Protein AF-0000000077172666 (afdb_homodimer)

Secondary structure (DSSP, 8-state):
--EEEEEEEEEHHHHHHHHHHPPTT--HHHHHHHHHHHHHHHHHHHHHHHHHHHHHHHHHHHHHHHHHHHHHHHHHHHHHHHH-/--EEEEEEEEEHHHHHHHHHHPPTT--HHHHHHHHHHHHHHHHHHHHHHHHHHHHHHHHHHHHHHHHHHHHHHHHHHHHHHHH-

Sequence (168 aa):
MERKSVTIHFPAELLRKAKALKGAGESFNELVVEAVDREVRRRRGWAAHRRIVARREQMRAAKAIEVDSTALIRSLREDEGRRDMERKSVTIHFPAELLRKAKALKGAGESFNELVVEAVDREVRRRRGWAAHRRIVARREQMRAAKAIEVDSTALIRSLREDEGRRD

Structure (mmCIF, N/CA/C/O backbone):
data_AF-0000000077172666-model_v1
#
loop_
_entity.id
_entity.type
_entity.pdbx_description
1 polymer 'Gsl0891 protein'
#
loop_
_atom_site.group_PDB
_atom_site.id
_atom_site.type_symbol
_atom_site.label_atom_id
_atom_site.label_alt_id
_atom_site.label_comp_id
_atom_site.label_asym_id
_atom_site.label_entity_id
_atom_site.label_seq_id
_atom_site.pdbx_PDB_ins_code
_atom_site.Cartn_x
_atom_site.Cartn_y
_atom_site.Cartn_z
_atom_site.occupancy
_atom_site.B_iso_or_equiv
_atom_site.auth_seq_id
_atom_site.auth_comp_id
_atom_site.auth_asym_id
_atom_site.auth_atom_id
_atom_site.pdbx_PDB_model_num
ATOM 1 N N . MET A 1 1 ? 24.703 2.52 0.112 1 76.62 1 MET A N 1
ATOM 2 C CA . MET A 1 1 ? 23.797 1.616 -0.588 1 76.62 1 MET A CA 1
ATOM 3 C C . MET A 1 1 ? 23.688 1.993 -2.061 1 76.62 1 MET A C 1
ATOM 5 O O . MET A 1 1 ? 23.719 3.176 -2.408 1 76.62 1 MET A O 1
ATOM 9 N N . GLU A 1 2 ? 24 0.985 -2.92 1 92.81 2 GLU A N 1
ATOM 10 C CA . GLU A 1 2 ? 23.984 1.188 -4.363 1 92.81 2 GLU A CA 1
ATOM 11 C C . GLU A 1 2 ? 22.594 1.606 -4.844 1 92.81 2 GLU A C 1
ATOM 13 O O . GLU A 1 2 ? 21.578 1.083 -4.371 1 92.81 2 GLU A O 1
ATOM 18 N N . ARG A 1 3 ? 22.656 2.75 -5.652 1 94.88 3 ARG A N 1
ATOM 19 C CA . ARG A 1 3 ? 21.391 3.225 -6.219 1 94.88 3 ARG A CA 1
ATOM 20 C C . ARG A 1 3 ? 21.406 3.127 -7.742 1 94.88 3 ARG A C 1
ATOM 22 O O . ARG A 1 3 ? 22.469 3.221 -8.367 1 94.88 3 ARG A O 1
ATOM 29 N N . LYS A 1 4 ? 20.219 2.875 -8.297 1 96.56 4 LYS A N 1
ATOM 30 C CA . LYS A 1 4 ? 20.016 2.834 -9.75 1 96.56 4 LYS A CA 1
ATOM 31 C C . LYS A 1 4 ? 18.922 3.811 -10.18 1 96.56 4 LYS A C 1
ATOM 33 O O . LYS A 1 4 ? 17.891 3.91 -9.531 1 96.56 4 LYS A O 1
ATOM 38 N N . SER A 1 5 ? 19.312 4.598 -11.203 1 97.31 5 SER A N 1
ATOM 39 C CA . SER A 1 5 ? 18.375 5.574 -11.727 1 97.31 5 SER A CA 1
ATOM 40 C C . SER A 1 5 ? 17.469 4.949 -12.789 1 97.31 5 SER A C 1
ATOM 42 O O . SER A 1 5 ? 17.938 4.297 -13.719 1 97.31 5 SER A O 1
ATOM 44 N N . VAL A 1 6 ? 16.172 5.082 -12.633 1 97.62 6 VAL A N 1
ATOM 45 C CA . VAL A 1 6 ? 15.18 4.578 -13.578 1 97.62 6 VAL A CA 1
ATOM 46 C C . VAL A 1 6 ? 14.18 5.68 -13.922 1 97.62 6 VAL A C 1
ATOM 48 O O . VAL A 1 6 ? 13.742 6.43 -13.047 1 97.62 6 VAL A O 1
ATOM 51 N N . THR A 1 7 ? 13.898 5.824 -15.219 1 98.06 7 THR A N 1
ATOM 52 C CA . THR A 1 7 ? 12.914 6.809 -15.656 1 98.06 7 THR A CA 1
ATOM 53 C C . THR A 1 7 ? 11.516 6.195 -15.68 1 98.06 7 THR A C 1
ATOM 55 O O . THR A 1 7 ? 11.289 5.172 -16.328 1 98.06 7 THR A O 1
ATOM 58 N N . ILE A 1 8 ? 10.617 6.84 -14.961 1 98.31 8 ILE A N 1
ATOM 59 C CA . ILE A 1 8 ? 9.234 6.387 -14.852 1 98.31 8 ILE A CA 1
ATOM 60 C C . ILE A 1 8 ? 8.305 7.387 -15.531 1 98.31 8 ILE A C 1
ATOM 62 O O . ILE A 1 8 ? 8.469 8.602 -15.383 1 98.31 8 ILE A O 1
ATOM 66 N N . HIS A 1 9 ? 7.332 6.871 -16.297 1 98.25 9 HIS A N 1
ATOM 67 C CA . HIS A 1 9 ? 6.332 7.691 -16.969 1 98.25 9 HIS A CA 1
ATOM 68 C C . HIS A 1 9 ? 5.02 7.703 -16.188 1 98.25 9 HIS A C 1
ATOM 70 O O . HIS A 1 9 ? 4.23 6.758 -16.281 1 98.25 9 HIS A O 1
ATOM 76 N N . PHE A 1 10 ? 4.781 8.781 -15.5 1 98.25 10 PHE A N 1
ATOM 77 C CA . PHE A 1 10 ? 3.596 8.906 -14.656 1 98.25 10 PHE A CA 1
ATOM 78 C C . PHE A 1 10 ? 2.477 9.617 -15.406 1 98.25 10 PHE A C 1
ATOM 80 O O . PHE A 1 10 ? 2.725 10.586 -16.125 1 98.25 10 PHE A O 1
ATOM 87 N N . PRO A 1 11 ? 1.186 9.117 -15.281 1 97.81 11 PRO A N 1
ATOM 88 C CA . PRO A 1 11 ? 0.096 10.039 -15.617 1 97.81 11 PRO A CA 1
ATOM 89 C C . PRO A 1 11 ? 0.206 11.375 -14.883 1 97.81 11 PRO A C 1
ATOM 91 O O . PRO A 1 11 ? 0.509 11.406 -13.688 1 97.81 11 PRO A O 1
ATOM 94 N N . ALA A 1 12 ? -0.059 12.43 -15.578 1 96.81 12 ALA A N 1
ATOM 95 C CA . ALA A 1 12 ? 0.118 13.766 -15.023 1 96.81 12 ALA A CA 1
ATOM 96 C C . ALA A 1 12 ? -0.731 13.953 -13.766 1 96.81 12 ALA A C 1
ATOM 98 O O . ALA A 1 12 ? -0.288 14.57 -12.797 1 96.81 12 ALA A O 1
ATOM 99 N N . GLU A 1 13 ? -1.902 13.422 -13.734 1 96.56 13 GLU A N 1
ATOM 100 C CA . GLU A 1 13 ? -2.812 13.57 -12.602 1 96.56 13 GLU A CA 1
ATOM 101 C C . GLU A 1 13 ? -2.271 12.867 -11.359 1 96.56 13 GLU A C 1
ATOM 103 O O . GLU A 1 13 ? -2.371 13.391 -10.25 1 96.56 13 GLU A O 1
ATOM 108 N N . LEU A 1 14 ? -1.693 11.742 -11.578 1 97.62 14 LEU A N 1
ATOM 109 C CA . LEU A 1 14 ? -1.132 11 -10.461 1 97.62 14 LEU A CA 1
ATOM 110 C C . LEU A 1 14 ? 0.069 11.727 -9.867 1 97.62 14 LEU A C 1
ATOM 112 O O . LEU A 1 14 ? 0.225 11.789 -8.648 1 97.62 14 LEU A O 1
ATOM 116 N N . LEU A 1 15 ? 0.833 12.273 -10.734 1 97 15 LEU A N 1
ATOM 117 C CA . LEU A 1 15 ? 1.991 13.039 -10.281 1 97 15 LEU A CA 1
ATOM 118 C C . LEU A 1 15 ? 1.562 14.227 -9.43 1 97 15 LEU A C 1
ATOM 120 O O . LEU A 1 15 ? 2.15 14.484 -8.375 1 97 15 LEU A O 1
ATOM 124 N N . ARG A 1 16 ? 0.535 14.883 -9.883 1 95.81 16 ARG A N 1
ATOM 125 C CA . ARG A 1 16 ? 0.017 16.031 -9.148 1 95.81 16 ARG A CA 1
ATOM 126 C C . ARG A 1 16 ? -0.507 15.617 -7.781 1 95.81 16 ARG A C 1
ATOM 128 O O . ARG A 1 16 ? -0.193 16.25 -6.77 1 95.81 16 ARG A O 1
ATOM 135 N N . LYS A 1 17 ? -1.236 14.562 -7.754 1 96.19 17 LYS A N 1
ATOM 136 C CA . LYS A 1 17 ? -1.793 14.078 -6.496 1 96.19 17 LYS A CA 1
ATOM 137 C C . LYS A 1 17 ? -0.688 13.641 -5.539 1 96.19 17 LYS A C 1
ATOM 139 O O . LYS A 1 17 ? -0.736 13.953 -4.348 1 96.19 17 LYS A O 1
ATOM 144 N N . ALA A 1 18 ? 0.3 12.914 -6.074 1 97.31 18 ALA A N 1
ATOM 145 C C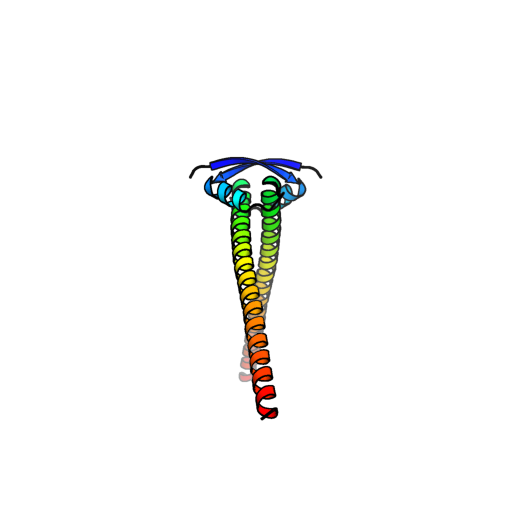A . ALA A 1 18 ? 1.403 12.414 -5.258 1 97.31 18 ALA A CA 1
ATOM 146 C C . ALA A 1 18 ? 2.215 13.57 -4.668 1 97.31 18 ALA A C 1
ATOM 148 O O . ALA A 1 18 ? 2.574 13.547 -3.49 1 97.31 18 ALA A O 1
ATOM 149 N N . LYS A 1 19 ? 2.447 14.578 -5.473 1 95.19 19 LYS A N 1
ATOM 150 C CA . LYS A 1 19 ? 3.223 15.727 -5.008 1 95.19 19 LYS A CA 1
ATOM 151 C C . LYS A 1 19 ? 2.455 16.516 -3.949 1 95.19 19 LYS A C 1
ATOM 153 O O . LYS A 1 19 ? 3.051 17.047 -3.01 1 95.19 19 LYS A O 1
ATOM 158 N N . ALA A 1 20 ? 1.157 16.5 -4.047 1 93.94 20 ALA A N 1
ATOM 159 C CA . ALA A 1 20 ? 0.318 17.234 -3.102 1 93.94 20 ALA A CA 1
ATOM 160 C C . ALA A 1 20 ? 0.268 16.531 -1.749 1 93.94 20 ALA A C 1
ATOM 162 O O . ALA A 1 20 ? 0.076 17.172 -0.714 1 93.94 20 ALA A O 1
ATOM 163 N N . LEU A 1 21 ? 0.511 15.195 -1.779 1 92.06 21 LEU A N 1
ATOM 164 C CA . LEU A 1 21 ? 0.322 14.406 -0.563 1 92.06 21 LEU A CA 1
ATOM 165 C C . LEU A 1 21 ? 1.663 14.062 0.076 1 92.06 21 LEU A C 1
ATOM 167 O O . LEU A 1 21 ? 1.708 13.43 1.134 1 92.06 21 LEU A O 1
ATOM 171 N N . LYS A 1 22 ? 2.65 14.508 -0.614 1 90.19 22 LYS A N 1
ATOM 172 C CA . LYS A 1 22 ? 3.979 14.227 -0.076 1 90.19 22 LYS A CA 1
ATOM 173 C C . LYS A 1 22 ? 4.168 14.883 1.289 1 90.19 22 LYS A C 1
ATOM 175 O O . LYS A 1 22 ? 3.705 16 1.516 1 90.19 22 LYS A O 1
ATOM 180 N N . GLY A 1 23 ? 4.828 14.219 2.219 1 87.12 23 GLY A N 1
ATOM 181 C CA . GLY A 1 23 ? 5.09 14.727 3.557 1 87.12 23 GLY A CA 1
ATOM 182 C C . GLY A 1 23 ? 6.035 15.914 3.568 1 87.12 23 GLY A C 1
ATOM 183 O O . GLY A 1 23 ? 6.758 16.141 2.6 1 87.12 23 GLY A O 1
ATOM 184 N N . ALA A 1 24 ? 5.984 16.594 4.75 1 87.94 24 ALA A N 1
ATOM 185 C CA . ALA A 1 24 ? 6.918 17.703 4.938 1 87.94 24 ALA A CA 1
ATOM 186 C C . ALA A 1 24 ? 8.359 17.219 4.867 1 87.94 24 ALA A C 1
ATOM 188 O O . ALA A 1 24 ? 8.734 16.25 5.531 1 87.94 24 ALA A O 1
ATOM 189 N N . GLY A 1 25 ? 9.203 17.75 4.047 1 92.12 25 GLY A N 1
ATOM 190 C CA . GLY A 1 25 ? 10.609 17.406 3.93 1 92.12 25 GLY A CA 1
ATOM 191 C C . GLY A 1 25 ? 10.852 16.156 3.084 1 92.12 25 GLY A C 1
ATOM 192 O O . GLY A 1 25 ? 12 15.781 2.844 1 92.12 25 GLY A O 1
ATOM 193 N N . GLU A 1 26 ? 9.766 15.523 2.777 1 95.06 26 GLU A N 1
ATOM 194 C CA . GLU A 1 26 ? 9.891 14.328 1.943 1 95.06 26 GLU A CA 1
ATOM 195 C C . GLU A 1 26 ? 10.086 14.703 0.476 1 95.06 26 GLU A C 1
ATOM 197 O O . GLU A 1 26 ? 9.32 15.492 -0.077 1 95.06 26 GLU A O 1
ATOM 202 N N . SER A 1 27 ? 11.211 14.211 -0.111 1 96.25 27 SER A N 1
ATOM 203 C CA . SER A 1 27 ? 11.367 14.398 -1.55 1 96.25 27 SER A CA 1
ATOM 204 C C . SER A 1 27 ? 10.43 13.484 -2.332 1 96.25 27 SER A C 1
ATOM 206 O O . SER A 1 27 ? 9.969 12.469 -1.808 1 96.25 27 SER A O 1
ATOM 208 N N . PHE A 1 28 ? 10.133 13.781 -3.473 1 96.69 28 PHE A N 1
ATOM 209 C CA . PHE A 1 28 ? 9.312 12.93 -4.32 1 96.69 28 PHE A CA 1
ATOM 210 C C . PHE A 1 28 ? 9.961 11.562 -4.516 1 96.69 28 PHE A C 1
ATOM 212 O O . PHE A 1 28 ? 9.273 10.547 -4.531 1 96.69 28 PHE A O 1
ATOM 219 N N . ASN A 1 29 ? 11.219 11.57 -4.738 1 97.38 29 ASN A N 1
ATOM 220 C CA . ASN A 1 29 ? 11.953 10.312 -4.848 1 97.38 29 ASN A CA 1
ATOM 221 C C . ASN A 1 29 ? 11.695 9.406 -3.65 1 97.38 29 ASN A C 1
ATOM 223 O O . ASN A 1 29 ? 11.477 8.203 -3.814 1 97.38 29 ASN A O 1
ATOM 227 N N . GLU A 1 30 ? 11.742 10 -2.49 1 97.19 30 GLU A N 1
ATOM 228 C CA . GLU A 1 30 ? 11.516 9.227 -1.276 1 97.19 30 GLU A CA 1
ATOM 229 C C . GLU A 1 30 ? 10.094 8.656 -1.244 1 97.19 30 GLU A C 1
ATOM 231 O O . GLU A 1 30 ? 9.891 7.508 -0.849 1 97.19 30 GLU A O 1
ATOM 236 N N . LEU A 1 31 ? 9.133 9.445 -1.668 1 97.81 31 LEU A N 1
ATOM 237 C CA . LEU A 1 31 ? 7.746 8.984 -1.706 1 97.81 31 LEU A CA 1
ATOM 238 C C . LEU A 1 31 ? 7.602 7.777 -2.627 1 97.81 31 LEU A C 1
ATOM 240 O O . LEU A 1 31 ? 6.984 6.777 -2.254 1 97.81 31 LEU A O 1
ATOM 244 N N . VAL A 1 32 ? 8.219 7.859 -3.756 1 98.5 32 VAL A N 1
ATOM 245 C CA . VAL A 1 32 ? 8.094 6.785 -4.734 1 98.5 32 VAL A CA 1
ATOM 246 C C . VAL A 1 32 ? 8.797 5.535 -4.215 1 98.5 32 VAL A C 1
ATOM 248 O O . VAL A 1 32 ? 8.266 4.426 -4.309 1 98.5 32 VAL A O 1
ATOM 251 N N . VAL A 1 33 ? 9.977 5.723 -3.693 1 98.44 33 VAL A N 1
ATOM 252 C CA . VAL A 1 33 ? 1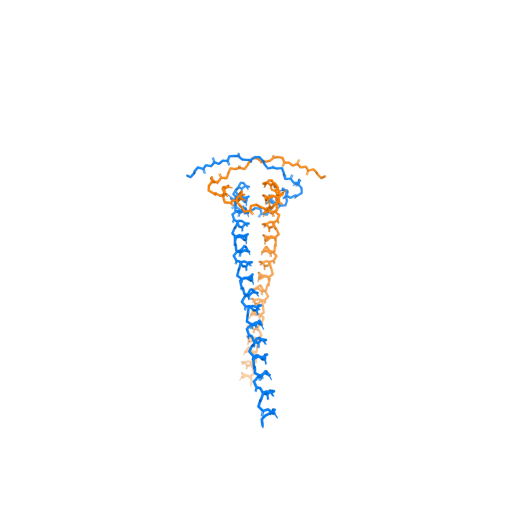0.734 4.594 -3.168 1 98.44 33 VAL A CA 1
ATOM 253 C C . VAL A 1 33 ? 9.938 3.906 -2.062 1 98.44 33 VAL A C 1
ATOM 255 O O . VAL A 1 33 ? 9.844 2.676 -2.035 1 98.44 33 VAL A O 1
ATOM 258 N N . GLU A 1 34 ? 9.375 4.688 -1.218 1 97.88 34 GLU A N 1
ATOM 259 C CA . GLU A 1 34 ? 8.562 4.129 -0.144 1 97.88 34 GLU A CA 1
ATOM 260 C C . GLU A 1 34 ? 7.34 3.398 -0.7 1 97.88 34 GLU A C 1
ATOM 262 O O . GLU A 1 34 ? 6.984 2.318 -0.222 1 97.88 34 GLU A O 1
ATOM 267 N N . ALA A 1 35 ? 6.707 3.99 -1.642 1 98.62 35 ALA A N 1
ATOM 268 C CA . ALA A 1 35 ? 5.543 3.377 -2.275 1 98.62 35 ALA A CA 1
ATOM 269 C C . ALA A 1 35 ? 5.891 2.01 -2.857 1 98.62 35 ALA A C 1
ATOM 271 O O . ALA A 1 35 ? 5.148 1.042 -2.668 1 98.62 35 ALA A O 1
ATOM 272 N N . VAL A 1 36 ? 7 1.907 -3.525 1 98.62 36 VAL A N 1
ATOM 273 C CA . VAL A 1 36 ? 7.402 0.656 -4.16 1 98.62 36 VAL A CA 1
ATOM 274 C C . VAL A 1 36 ? 7.785 -0.366 -3.094 1 98.62 36 VAL A C 1
ATOM 276 O O . VAL A 1 36 ? 7.449 -1.548 -3.209 1 98.62 36 VAL A O 1
ATOM 279 N N . ASP A 1 37 ? 8.523 0.091 -2.08 1 98.19 37 ASP A N 1
ATOM 280 C CA . ASP A 1 37 ? 8.867 -0.809 -0.984 1 98.19 37 ASP A CA 1
ATOM 281 C C . ASP A 1 37 ? 7.617 -1.422 -0.363 1 98.19 37 ASP A C 1
ATOM 283 O O . ASP A 1 37 ? 7.57 -2.627 -0.11 1 98.19 37 ASP A O 1
ATOM 287 N N . ARG A 1 38 ? 6.609 -0.654 -0.15 1 97.56 38 ARG A N 1
ATOM 288 C CA . ARG A 1 38 ? 5.352 -1.132 0.416 1 97.56 38 ARG A CA 1
ATOM 289 C C . ARG A 1 38 ? 4.668 -2.119 -0.524 1 97.56 38 ARG A C 1
ATOM 291 O O . ARG A 1 38 ? 4.098 -3.115 -0.078 1 97.56 38 ARG A O 1
ATOM 298 N N . GLU A 1 39 ? 4.73 -1.756 -1.786 1 97.38 39 GLU A N 1
ATOM 299 C CA . GLU A 1 39 ? 4.113 -2.637 -2.775 1 97.38 39 GLU A CA 1
ATOM 300 C C . GLU A 1 39 ? 4.824 -3.984 -2.832 1 97.38 39 GLU A C 1
ATOM 302 O O . GLU A 1 39 ? 4.18 -5.027 -2.951 1 97.38 39 GLU A O 1
ATOM 307 N N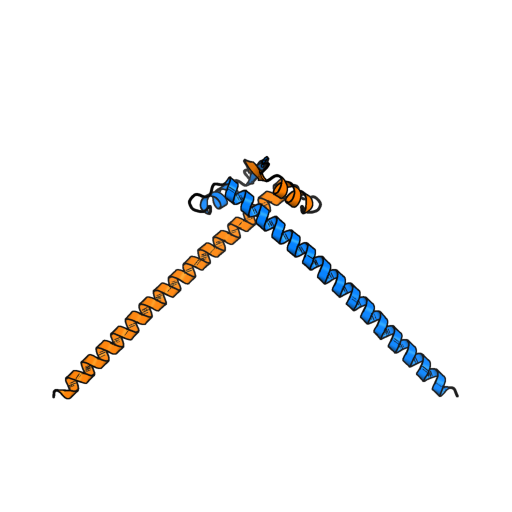 . VAL A 1 40 ? 6.125 -3.982 -2.68 1 97.19 40 VAL A N 1
ATOM 308 C CA . VAL A 1 40 ? 6.906 -5.215 -2.672 1 97.19 40 VAL A CA 1
ATOM 309 C C . VAL A 1 40 ? 6.523 -6.059 -1.458 1 97.19 40 VAL A C 1
ATOM 311 O O . VAL A 1 40 ? 6.301 -7.266 -1.579 1 97.19 40 VAL A O 1
ATOM 314 N N . ARG A 1 41 ? 6.387 -5.469 -0.342 1 96 41 ARG A N 1
ATOM 315 C CA . ARG A 1 41 ? 5.988 -6.18 0.87 1 96 41 ARG A CA 1
ATOM 316 C C . ARG A 1 41 ? 4.582 -6.75 0.733 1 96 41 ARG A C 1
ATOM 318 O O . ARG A 1 41 ? 4.324 -7.883 1.143 1 96 41 ARG A O 1
ATOM 325 N N . ARG A 1 42 ? 3.734 -5.949 0.202 1 96.56 42 ARG A N 1
ATOM 326 C CA . ARG A 1 42 ? 2.359 -6.391 0.002 1 96.56 42 ARG A CA 1
ATOM 327 C C . ARG A 1 42 ? 2.303 -7.613 -0.909 1 96.56 42 ARG A C 1
ATOM 329 O O . ARG A 1 42 ? 1.646 -8.602 -0.587 1 96.56 42 ARG A O 1
ATOM 336 N N . ARG A 1 43 ? 3.021 -7.516 -2.004 1 95.88 43 ARG A N 1
ATOM 337 C CA . ARG A 1 43 ? 2.992 -8.609 -2.973 1 95.88 43 ARG A CA 1
ATOM 338 C C . ARG A 1 43 ? 3.648 -9.859 -2.404 1 95.88 43 ARG A C 1
ATOM 340 O O . ARG A 1 43 ? 3.203 -10.977 -2.676 1 95.88 43 ARG A O 1
ATOM 347 N N . ARG A 1 44 ? 4.668 -9.664 -1.637 1 94.38 44 ARG A N 1
ATOM 348 C CA . ARG A 1 44 ? 5.293 -10.805 -0.978 1 94.38 44 ARG A CA 1
ATOM 349 C C . ARG A 1 44 ? 4.328 -11.469 0.003 1 94.38 44 ARG A C 1
ATOM 351 O O . ARG A 1 44 ? 4.242 -12.695 0.065 1 94.38 44 ARG A O 1
ATOM 358 N N . GLY A 1 45 ? 3.68 -10.633 0.771 1 94.19 45 GLY A N 1
ATOM 359 C CA . GLY A 1 45 ? 2.68 -11.148 1.687 1 94.19 45 GLY A CA 1
ATOM 360 C C . GLY A 1 45 ? 1.563 -11.906 0.986 1 94.19 45 GLY A C 1
ATOM 361 O O . GLY A 1 45 ? 1.151 -12.977 1.436 1 94.19 45 GLY A O 1
ATOM 362 N N . TRP A 1 46 ? 1.103 -11.352 -0.061 1 93 46 TRP A N 1
ATOM 363 C CA . TRP A 1 46 ? 0.03 -11.969 -0.838 1 93 46 TRP A CA 1
ATOM 364 C C . TRP A 1 46 ? 0.477 -13.297 -1.428 1 93 46 TRP A C 1
ATOM 366 O O . TRP A 1 46 ? -0.29 -14.266 -1.449 1 93 46 TRP A O 1
ATOM 376 N N . ALA A 1 47 ? 1.676 -13.312 -1.945 1 91.81 47 ALA A N 1
ATOM 377 C CA . ALA A 1 47 ? 2.221 -14.555 -2.488 1 91.81 47 ALA A CA 1
ATOM 378 C C . ALA A 1 47 ? 2.299 -15.633 -1.414 1 91.81 47 ALA A C 1
ATOM 380 O O . ALA A 1 47 ? 1.976 -16.797 -1.67 1 91.81 47 ALA A O 1
ATOM 381 N N . ALA A 1 48 ? 2.734 -15.227 -0.252 1 92.69 48 ALA A N 1
ATOM 382 C CA . ALA A 1 48 ? 2.795 -16.156 0.869 1 92.69 48 ALA A CA 1
ATOM 383 C C . ALA A 1 48 ? 1.403 -16.672 1.236 1 92.69 48 ALA A C 1
ATOM 385 O O . ALA A 1 48 ? 1.211 -17.875 1.461 1 92.69 48 ALA A O 1
ATOM 386 N N . HIS A 1 49 ? 0.544 -15.781 1.245 1 90.81 49 HIS A N 1
ATOM 387 C CA . HIS A 1 49 ? -0.827 -16.156 1.575 1 90.81 49 HIS A CA 1
ATOM 388 C C . HIS A 1 49 ? -1.402 -17.109 0.54 1 90.81 49 HIS A C 1
ATOM 390 O O . HIS A 1 49 ? -2.043 -18.109 0.896 1 90.81 49 HIS A O 1
ATOM 396 N N . ARG A 1 50 ? -1.188 -16.844 -0.666 1 91.38 50 ARG A N 1
ATOM 397 C CA . ARG A 1 50 ? -1.685 -17.688 -1.74 1 91.38 50 ARG A CA 1
ATOM 398 C C . ARG A 1 50 ? -1.097 -19.094 -1.639 1 91.38 50 ARG A C 1
ATOM 400 O O . ARG A 1 50 ? -1.794 -20.078 -1.872 1 91.38 50 ARG A O 1
ATOM 407 N N . ARG A 1 51 ? 0.111 -19.156 -1.238 1 91.44 51 ARG A N 1
ATOM 408 C CA . ARG A 1 51 ? 0.755 -20.453 -1.065 1 91.44 51 ARG A CA 1
ATOM 409 C C . ARG A 1 51 ? 0.115 -21.234 0.078 1 91.44 51 ARG A C 1
ATOM 411 O O . ARG A 1 51 ? -0.111 -22.438 -0.037 1 91.44 51 ARG A O 1
ATOM 418 N N . ILE A 1 52 ? -0.18 -20.547 1.051 1 93.94 52 ILE A N 1
ATOM 419 C CA . ILE A 1 52 ? -0.802 -21.172 2.219 1 93.94 52 ILE A CA 1
ATOM 420 C C . ILE A 1 52 ? -2.207 -21.656 1.861 1 93.94 52 ILE A C 1
ATOM 422 O O . ILE A 1 52 ? -2.576 -22.781 2.168 1 93.94 52 ILE A O 1
ATOM 426 N N . VAL A 1 53 ? -2.953 -20.859 1.27 1 93.19 53 VAL A N 1
ATOM 427 C CA . VAL A 1 53 ? -4.309 -21.203 0.856 1 93.19 53 VAL A CA 1
ATOM 428 C C . VAL A 1 53 ? -4.273 -22.406 -0.091 1 93.19 53 VAL A C 1
ATOM 430 O O . VAL A 1 53 ? -5.055 -23.344 0.061 1 93.19 53 VAL A O 1
ATOM 433 N N . ALA A 1 54 ? -3.389 -22.344 -1.017 1 93.06 54 ALA A N 1
ATOM 434 C CA . ALA A 1 54 ? -3.248 -23.453 -1.958 1 93.06 54 ALA A CA 1
ATOM 435 C C . ALA A 1 54 ? -2.908 -24.75 -1.231 1 93.06 54 ALA A C 1
ATOM 437 O O . ALA A 1 54 ? -3.451 -25.812 -1.551 1 93.06 54 ALA A O 1
ATOM 438 N N . ARG A 1 55 ? -2.064 -24.672 -0.283 1 92.25 55 ARG A N 1
ATOM 439 C CA . ARG A 1 55 ? -1.683 -25.844 0.496 1 92.25 55 ARG A CA 1
ATOM 440 C C . ARG A 1 55 ? -2.867 -26.375 1.292 1 92.25 55 ARG A C 1
ATOM 442 O O . ARG A 1 55 ? -3.07 -27.594 1.368 1 92.25 55 ARG A O 1
ATOM 449 N N . ARG A 1 56 ? -3.59 -25.516 1.857 1 91.44 56 ARG A N 1
ATOM 450 C CA . ARG A 1 56 ? -4.762 -25.922 2.621 1 91.44 56 ARG A CA 1
ATOM 451 C C . ARG A 1 56 ? -5.785 -26.625 1.726 1 91.44 56 ARG A C 1
ATOM 453 O O . ARG A 1 56 ? -6.371 -27.641 2.113 1 91.44 56 ARG A O 1
ATOM 460 N N . GLU A 1 57 ? -6.004 -26.062 0.604 1 91.88 57 GLU A N 1
ATOM 461 C CA . GLU A 1 57 ? -6.934 -26.641 -0.356 1 91.88 57 GLU A CA 1
ATOM 462 C C . GLU A 1 57 ? -6.473 -28.031 -0.796 1 91.88 57 GLU A C 1
ATOM 464 O O . GLU A 1 57 ? -7.289 -28.938 -0.958 1 91.88 57 GLU A O 1
ATOM 469 N N . GLN A 1 58 ? -5.223 -28.203 -0.942 1 91.62 58 GLN A N 1
ATOM 470 C CA . GLN A 1 58 ? -4.652 -29.516 -1.279 1 91.62 58 GLN A CA 1
ATOM 471 C C . GLN A 1 58 ? -4.859 -30.516 -0.144 1 91.62 58 GLN A C 1
ATOM 473 O O . GLN A 1 58 ? -5.188 -31.672 -0.385 1 91.62 58 GLN A O 1
ATOM 478 N N . MET A 1 59 ? -4.746 -30.062 1.063 1 91.56 59 MET A N 1
ATOM 479 C CA . MET A 1 59 ? -4.949 -30.906 2.238 1 91.56 59 MET A CA 1
ATOM 480 C C . MET A 1 59 ? -6.418 -31.297 2.381 1 91.56 59 MET A C 1
ATOM 482 O O . MET A 1 59 ? -6.73 -32.438 2.707 1 91.56 59 MET A O 1
ATOM 486 N N . ARG A 1 60 ? -7.25 -30.328 2.117 1 89.56 60 ARG A N 1
ATOM 487 C CA . ARG A 1 60 ? -8.68 -30.594 2.174 1 89.56 60 ARG A CA 1
ATOM 488 C C . ARG A 1 60 ? -9.086 -31.609 1.107 1 89.56 60 ARG A C 1
ATOM 490 O O . ARG A 1 60 ? -9.875 -32.531 1.374 1 89.56 60 ARG A O 1
ATOM 497 N N . ALA A 1 61 ? -8.594 -31.469 -0.021 1 89.56 61 ALA A N 1
ATOM 498 C CA . ALA A 1 61 ? -8.883 -32.406 -1.106 1 89.56 61 ALA A CA 1
ATOM 499 C C . ALA A 1 61 ? -8.344 -33.781 -0.783 1 89.56 61 ALA A C 1
ATOM 501 O O . ALA A 1 61 ? -9.023 -34.812 -1.035 1 89.56 61 ALA A O 1
ATOM 502 N N . ALA A 1 62 ? -7.234 -33.844 -0.229 1 88.25 62 ALA A N 1
ATOM 503 C CA . ALA A 1 62 ? -6.641 -35.125 0.158 1 88.25 62 ALA A CA 1
ATOM 504 C C . ALA A 1 62 ? -7.441 -35.781 1.279 1 88.25 62 ALA A C 1
ATOM 506 O O . ALA A 1 62 ? -7.648 -37 1.271 1 88.25 62 ALA A O 1
ATOM 507 N N . LYS A 1 63 ? -7.855 -34.906 2.221 1 86.12 63 LYS A N 1
ATOM 508 C CA . LYS A 1 63 ? -8.656 -35.438 3.328 1 86.12 63 LYS A CA 1
ATOM 509 C C . LYS A 1 63 ? -10.016 -35.906 2.842 1 86.12 63 LYS A C 1
ATOM 511 O O . LYS A 1 63 ? -10.516 -36.938 3.305 1 86.12 63 LYS A O 1
ATOM 516 N N . ALA A 1 64 ? -10.539 -35.281 1.94 1 84.25 64 ALA A N 1
ATOM 517 C CA . ALA A 1 64 ? -11.82 -35.688 1.365 1 84.25 64 ALA A CA 1
ATOM 518 C C . ALA A 1 64 ? -11.68 -37.031 0.65 1 84.25 64 ALA A C 1
ATOM 520 O O . ALA A 1 64 ? -12.555 -37.906 0.768 1 84.25 64 ALA A O 1
ATOM 521 N N . ILE A 1 65 ? -10.625 -37.219 0.02 1 82.31 65 ILE A N 1
ATOM 522 C CA . ILE A 1 65 ? -10.344 -38.469 -0.674 1 82.31 65 ILE A CA 1
ATOM 523 C C . ILE A 1 65 ? -10.125 -39.594 0.344 1 82.31 65 ILE A C 1
ATOM 525 O O . ILE A 1 65 ? -10.625 -40.688 0.171 1 82.31 65 ILE A O 1
ATOM 529 N N . GLU A 1 66 ? -9.445 -39.281 1.372 1 85.12 66 GLU A N 1
ATOM 530 C CA . GLU A 1 66 ? -9.203 -40.25 2.426 1 85.12 66 GLU A CA 1
ATOM 531 C C . GLU A 1 66 ? -10.5 -40.656 3.117 1 85.12 66 GLU A C 1
ATOM 533 O O . GLU A 1 66 ? -10.727 -41.844 3.381 1 85.12 66 GLU A O 1
ATOM 538 N N . VAL A 1 67 ? -11.414 -39.781 3.383 1 78.94 67 VAL A N 1
ATOM 539 C CA . VAL A 1 67 ? -12.688 -40.031 4.039 1 78.94 67 VAL A CA 1
ATOM 540 C C . VAL A 1 67 ? -13.578 -40.875 3.113 1 78.94 67 VAL A C 1
ATOM 542 O O . VAL A 1 67 ? -14.219 -41.844 3.553 1 78.94 67 VAL A O 1
ATOM 545 N N . ASP A 1 68 ? -13.57 -40.594 1.891 1 81.44 68 ASP A N 1
ATOM 546 C CA . ASP A 1 68 ? -14.359 -41.312 0.911 1 81.44 68 ASP A CA 1
ATOM 547 C C . ASP A 1 68 ? -13.828 -42.75 0.747 1 81.44 68 ASP A C 1
ATOM 549 O O . ASP A 1 68 ? -14.609 -43.688 0.629 1 81.44 68 ASP A O 1
ATOM 553 N N . SER A 1 69 ? -12.609 -42.875 0.754 1 84.19 69 SER A N 1
ATOM 554 C CA . SER A 1 69 ? -11.984 -44.188 0.641 1 84.19 69 SER A CA 1
ATOM 555 C C . SER A 1 69 ? -12.297 -45.062 1.855 1 84.19 69 SER A C 1
ATOM 557 O O . SER A 1 69 ? -12.586 -46.25 1.718 1 84.19 69 SER A O 1
ATOM 559 N N . THR A 1 70 ? -12.336 -44.469 3.002 1 82 70 THR A N 1
ATOM 560 C CA . THR A 1 70 ? -12.656 -45.188 4.223 1 82 70 THR A CA 1
ATOM 561 C C . THR A 1 70 ? -14.125 -45.594 4.23 1 82 70 THR A C 1
ATOM 563 O O . THR A 1 70 ? -14.461 -46.719 4.648 1 82 70 THR A O 1
ATOM 566 N N . ALA A 1 71 ? -14.945 -44.781 3.764 1 78.5 71 ALA A N 1
ATOM 567 C CA . ALA A 1 71 ? -16.375 -45.094 3.668 1 78.5 71 ALA A CA 1
ATOM 568 C C . ALA A 1 71 ? -16.625 -46.219 2.676 1 78.5 71 ALA A C 1
ATOM 570 O O . ALA A 1 71 ? -17.438 -47.125 2.936 1 78.5 71 ALA A O 1
ATOM 571 N N . LEU A 1 72 ? -15.867 -46.25 1.647 1 82.38 72 LEU A N 1
ATOM 572 C CA . LEU A 1 72 ? -15.984 -47.312 0.634 1 82.38 72 LEU A CA 1
ATOM 573 C C . LEU A 1 72 ? -15.484 -48.625 1.171 1 82.38 72 LEU A C 1
ATOM 575 O O . LEU A 1 72 ? -16.125 -49.656 0.959 1 82.38 72 LEU A O 1
ATOM 579 N N . ILE A 1 73 ? -14.461 -48.625 1.929 1 81.12 73 ILE A N 1
ATOM 580 C CA . ILE A 1 73 ? -13.898 -49.812 2.533 1 81.12 73 ILE A CA 1
ATOM 581 C C . ILE A 1 73 ? -14.875 -50.406 3.559 1 81.12 73 ILE A C 1
ATOM 583 O O . ILE A 1 73 ? -15.117 -51.594 3.584 1 81.12 73 ILE A O 1
ATOM 587 N N . ARG A 1 74 ? -15.547 -49.531 4.281 1 83.25 74 ARG A N 1
ATOM 588 C CA . ARG A 1 74 ? -16.531 -49.969 5.273 1 83.25 74 ARG A CA 1
ATOM 589 C C . ARG A 1 74 ? -17.766 -50.562 4.602 1 83.25 74 ARG A C 1
ATOM 591 O O . ARG A 1 74 ? -18.281 -51.594 5.055 1 83.25 74 ARG A O 1
ATOM 598 N N . SER A 1 75 ? -18.156 -50.062 3.566 1 82.5 75 SER A N 1
ATOM 599 C CA . SER A 1 75 ? -19.312 -50.562 2.832 1 82.5 75 SER A CA 1
ATOM 600 C C . SER A 1 75 ? -19.031 -51.938 2.209 1 82.5 75 SER A C 1
ATOM 602 O O . SER A 1 75 ? -19.891 -52.812 2.236 1 82.5 75 SER A O 1
ATOM 604 N N . LEU A 1 76 ? -17.812 -52.125 1.76 1 83.25 76 LEU A N 1
ATOM 605 C CA . LEU A 1 76 ? -17.406 -53.406 1.176 1 83.25 76 LEU A CA 1
ATOM 606 C C . LEU A 1 76 ? -17.312 -54.469 2.246 1 83.25 76 LEU A C 1
ATOM 608 O O . LEU A 1 76 ? -17.719 -55.625 2.021 1 83.25 76 LEU A O 1
ATOM 612 N N . ARG A 1 77 ? -16.953 -54.062 3.355 1 86 77 ARG A N 1
ATOM 613 C CA . ARG A 1 77 ? -16.828 -55 4.457 1 86 77 ARG A CA 1
ATOM 614 C C . ARG A 1 77 ? -18.203 -55.375 5.016 1 86 77 ARG A C 1
ATOM 616 O O . ARG A 1 77 ? -18.438 -56.531 5.375 1 86 77 ARG A O 1
ATOM 623 N N . GLU A 1 78 ? -19.094 -54.5 5.027 1 82.06 78 GLU A N 1
ATOM 624 C CA . GLU A 1 78 ? -20.453 -54.75 5.492 1 82.06 78 GLU A CA 1
ATOM 625 C C . GLU A 1 78 ? -21.203 -55.656 4.512 1 82.06 78 GLU A C 1
ATOM 627 O O . GLU A 1 78 ? -21.969 -56.531 4.926 1 82.06 78 GLU A O 1
ATOM 632 N N . ASP A 1 79 ? -21.016 -55.594 3.311 1 76.19 79 ASP A N 1
ATOM 633 C CA . ASP A 1 79 ? -21.656 -56.406 2.287 1 76.19 79 ASP A CA 1
ATOM 634 C C . ASP A 1 79 ? -21.109 -57.844 2.285 1 76.19 79 ASP A C 1
ATOM 636 O O . ASP A 1 79 ? -21.844 -58.812 2.08 1 76.19 79 ASP A O 1
ATOM 640 N N . GLU A 1 80 ? -20.062 -58.156 2.596 1 76 80 GLU A N 1
ATOM 641 C CA . GLU A 1 80 ? -19.469 -59.469 2.697 1 76 80 GLU A CA 1
ATOM 642 C C . GLU A 1 80 ? -20 -60.219 3.926 1 76 80 GLU A C 1
ATOM 644 O O . GLU A 1 80 ? -20.188 -61.438 3.889 1 76 80 GLU A O 1
ATOM 649 N N . GLY A 1 81 ? -20.25 -59.531 4.863 1 70.44 81 GLY A N 1
ATOM 650 C CA . GLY A 1 81 ? -20.797 -60.125 6.07 1 70.44 81 GLY A CA 1
ATOM 651 C C . GLY A 1 81 ? -22.219 -60.594 5.906 1 70.44 81 GLY A C 1
ATOM 652 O O . GLY A 1 81 ? -22.719 -61.375 6.73 1 70.44 81 GLY A O 1
ATOM 653 N N . ARG A 1 82 ? -22.922 -60.125 5.02 1 70.69 82 ARG A N 1
ATOM 654 C CA . ARG A 1 82 ? -24.312 -60.531 4.789 1 70.69 82 ARG A CA 1
ATOM 655 C C . ARG A 1 82 ? -24.375 -61.781 3.896 1 70.69 82 ARG A C 1
ATOM 657 O O . ARG A 1 82 ? -25.391 -62.4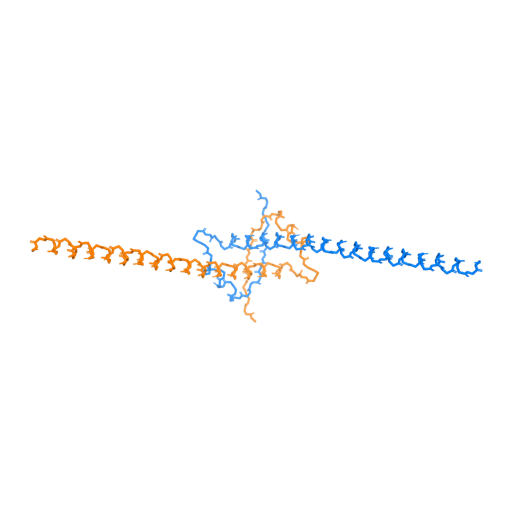69 3.861 1 70.69 82 ARG A O 1
ATOM 664 N N . ARG A 1 83 ? -23.422 -62.031 3.193 1 67.44 83 ARG A N 1
ATOM 665 C CA . ARG A 1 83 ? -23.484 -63.156 2.262 1 67.44 83 ARG A CA 1
ATOM 666 C C . ARG A 1 83 ? -23.031 -64.438 2.936 1 67.44 83 ARG A C 1
ATOM 668 O O . ARG A 1 83 ? -23.234 -65.5 2.393 1 67.44 83 ARG A O 1
ATOM 675 N N . ASP A 1 84 ? -22.594 -64.5 4.195 1 54.09 84 ASP A N 1
ATOM 676 C CA . ASP A 1 84 ? -22.328 -65.75 4.91 1 54.09 84 ASP A CA 1
ATOM 677 C C . ASP A 1 84 ? -23.438 -66.062 5.914 1 54.09 84 ASP A C 1
ATOM 679 O O . ASP A 1 84 ? -23.891 -65.188 6.637 1 54.09 84 ASP A O 1
ATOM 683 N N . MET B 1 1 ? -4.102 10.148 -22.094 1 75.56 1 MET B N 1
ATOM 684 C CA . MET B 1 1 ? -3.771 10.727 -20.797 1 75.56 1 MET B CA 1
ATOM 685 C C . MET B 1 1 ? -2.322 11.203 -20.766 1 75.56 1 MET B C 1
ATOM 687 O O . MET B 1 1 ? -1.448 10.578 -21.375 1 75.56 1 MET B O 1
ATOM 691 N N . GLU B 1 2 ? -2.158 12.492 -20.422 1 92.94 2 GLU B N 1
ATOM 692 C CA . GLU B 1 2 ? -0.84 13.125 -20.375 1 92.94 2 GLU B CA 1
ATOM 693 C C . GLU B 1 2 ? 0.081 12.414 -19.391 1 92.94 2 GLU B C 1
ATOM 695 O O . GLU B 1 2 ? -0.351 12.016 -18.312 1 92.94 2 GLU B O 1
ATOM 700 N N . ARG B 1 3 ? 1.306 12.094 -19.953 1 95.25 3 ARG B N 1
ATOM 701 C CA . ARG B 1 3 ? 2.295 11.445 -19.094 1 95.25 3 ARG B CA 1
ATOM 702 C C . ARG B 1 3 ? 3.527 12.32 -18.922 1 95.25 3 ARG B C 1
ATOM 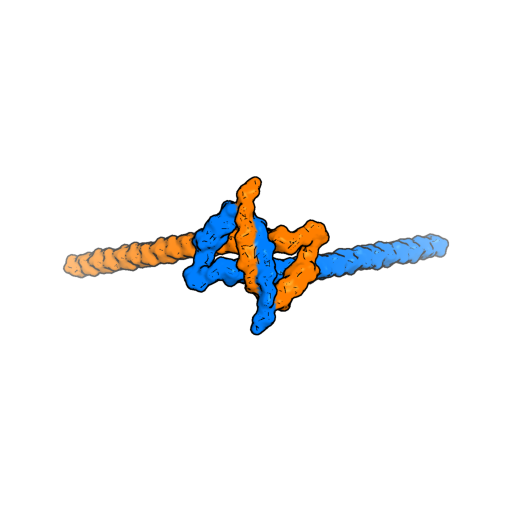704 O O . ARG B 1 3 ? 3.861 13.117 -19.812 1 95.25 3 ARG B O 1
ATOM 711 N N . LYS B 1 4 ? 4.156 12.203 -17.719 1 96.75 4 LYS B N 1
ATOM 712 C CA . LYS B 1 4 ? 5.398 12.898 -17.406 1 96.75 4 LYS B CA 1
ATOM 713 C C . LYS B 1 4 ? 6.484 11.914 -16.969 1 96.75 4 LYS B C 1
ATOM 715 O O . LYS B 1 4 ? 6.215 10.977 -16.219 1 96.75 4 LYS B O 1
ATOM 720 N N . SER B 1 5 ? 7.656 12.109 -17.625 1 97.31 5 SER B N 1
ATOM 721 C CA . SER B 1 5 ? 8.789 11.25 -17.297 1 97.31 5 SER B CA 1
ATOM 722 C C . SER B 1 5 ? 9.57 11.789 -16.109 1 97.31 5 SER B C 1
ATOM 724 O O . SER B 1 5 ? 9.938 12.969 -16.078 1 97.31 5 SER B O 1
ATOM 726 N N . VAL B 1 6 ? 9.789 10.984 -15.078 1 97.62 6 VAL B N 1
ATOM 727 C CA . VAL B 1 6 ? 10.555 11.352 -13.891 1 97.62 6 VAL B CA 1
ATOM 728 C C . VAL B 1 6 ? 11.609 10.281 -13.609 1 97.62 6 VAL B C 1
ATOM 730 O O . VAL B 1 6 ? 11.336 9.086 -13.719 1 97.62 6 VAL B O 1
ATOM 733 N N . THR B 1 7 ? 12.852 10.719 -13.32 1 98.06 7 THR B N 1
ATOM 734 C CA . THR B 1 7 ? 13.914 9.789 -12.977 1 98.06 7 THR B CA 1
ATOM 735 C C . THR B 1 7 ? 13.945 9.539 -11.469 1 98.06 7 THR B C 1
ATOM 737 O O . THR B 1 7 ? 14.031 10.484 -10.68 1 98.06 7 THR B O 1
ATOM 740 N N . ILE B 1 8 ? 13.82 8.273 -11.141 1 98.31 8 ILE B N 1
ATOM 741 C CA . ILE B 1 8 ? 13.805 7.848 -9.742 1 98.31 8 ILE B CA 1
ATOM 742 C C . ILE B 1 8 ? 15.086 7.066 -9.43 1 98.31 8 ILE B C 1
ATOM 744 O O . ILE B 1 8 ? 15.516 6.23 -10.227 1 98.31 8 ILE B O 1
ATOM 748 N N . HIS B 1 9 ? 15.688 7.359 -8.273 1 98.25 9 HIS B N 1
ATOM 749 C CA . HIS B 1 9 ? 16.875 6.66 -7.805 1 98.25 9 HIS B CA 1
ATOM 750 C C . HIS B 1 9 ? 16.531 5.594 -6.773 1 98.25 9 HIS B C 1
ATOM 752 O O . HIS B 1 9 ? 16.312 5.902 -5.598 1 98.25 9 HIS B O 1
ATOM 758 N N . PHE B 1 10 ? 16.516 4.348 -7.203 1 98.25 10 PHE B N 1
ATOM 759 C CA . PHE B 1 10 ? 16.141 3.234 -6.348 1 98.25 10 PHE B CA 1
ATOM 760 C C . PHE B 1 10 ? 17.359 2.588 -5.715 1 98.25 10 PHE B C 1
ATOM 762 O O . PHE B 1 10 ? 18.391 2.424 -6.371 1 98.25 10 PHE B O 1
ATOM 769 N N . PRO B 1 11 ? 17.281 2.234 -4.371 1 97.81 11 PRO B N 1
ATOM 770 C CA . PRO B 1 11 ? 18.25 1.246 -3.908 1 97.81 11 PRO B CA 1
ATOM 771 C C . PRO B 1 11 ? 18.281 -0.011 -4.773 1 97.81 11 PRO B C 1
ATOM 773 O O . PRO B 1 11 ? 17.219 -0.524 -5.152 1 97.81 11 PRO B O 1
ATOM 776 N N . ALA B 1 12 ? 19.438 -0.505 -5.07 1 96.81 12 ALA B N 1
ATOM 777 C CA . ALA B 1 12 ? 19.594 -1.638 -5.977 1 96.81 12 ALA B CA 1
ATOM 778 C C . ALA B 1 12 ? 18.812 -2.852 -5.477 1 96.81 12 ALA B C 1
ATOM 780 O O . ALA B 1 12 ? 18.203 -3.58 -6.266 1 96.81 12 ALA B O 1
ATOM 781 N N . GLU B 1 13 ? 18.781 -3.07 -4.203 1 96.62 13 GLU B N 1
ATOM 782 C CA . GLU B 1 13 ? 18.109 -4.223 -3.619 1 96.62 13 GLU B CA 1
ATOM 783 C C . GLU B 1 13 ? 16.594 -4.133 -3.812 1 96.62 13 GLU B C 1
ATOM 785 O O . GLU B 1 13 ? 15.938 -5.133 -4.109 1 96.62 13 GLU B O 1
ATOM 790 N N . LEU B 1 14 ? 16.109 -2.959 -3.682 1 97.56 14 LEU B N 1
ATOM 791 C CA . LEU B 1 14 ? 14.672 -2.77 -3.865 1 97.56 14 LEU B CA 1
ATOM 792 C C . LEU B 1 14 ? 14.273 -2.998 -5.32 1 97.56 14 LEU B C 1
ATOM 794 O O . LEU B 1 14 ? 13.242 -3.615 -5.594 1 97.56 14 LEU B O 1
ATOM 798 N N . LEU B 1 15 ? 15.102 -2.531 -6.156 1 97 15 LEU B N 1
ATOM 799 C CA . LEU B 1 15 ? 14.844 -2.727 -7.582 1 97 15 LEU B CA 1
ATOM 800 C C . LEU B 1 15 ? 14.805 -4.211 -7.93 1 97 15 LEU B C 1
ATOM 802 O O . LEU B 1 15 ? 13.922 -4.66 -8.656 1 97 15 LEU B O 1
ATOM 806 N N . ARG B 1 16 ? 15.734 -4.93 -7.387 1 95.88 16 ARG B N 1
ATOM 807 C CA . ARG B 1 16 ? 15.805 -6.367 -7.629 1 95.88 16 ARG B CA 1
ATOM 808 C C . ARG B 1 16 ? 14.555 -7.066 -7.098 1 95.88 16 ARG B C 1
ATOM 810 O O . ARG B 1 16 ? 13.953 -7.883 -7.793 1 95.88 16 ARG B O 1
ATOM 817 N N . LYS B 1 17 ? 14.188 -6.715 -5.918 1 96.19 17 LYS B N 1
ATOM 818 C CA . LYS B 1 17 ? 13.008 -7.324 -5.309 1 96.19 17 LYS B CA 1
ATOM 819 C C . LYS B 1 17 ? 11.75 -6.988 -6.094 1 96.19 17 LYS B C 1
ATOM 821 O O . LYS B 1 17 ? 10.906 -7.859 -6.328 1 96.19 17 LYS B O 1
ATOM 826 N N . ALA B 1 18 ? 11.617 -5.711 -6.496 1 97.25 18 ALA B N 1
ATOM 827 C CA . ALA B 1 18 ? 10.445 -5.262 -7.238 1 97.25 18 ALA B CA 1
ATOM 828 C C . ALA B 1 18 ? 10.344 -5.969 -8.586 1 97.25 18 ALA B C 1
ATOM 830 O O . ALA B 1 18 ? 9.258 -6.402 -8.984 1 97.25 18 ALA B O 1
ATOM 831 N N . LYS B 1 19 ? 11.453 -6.125 -9.242 1 95.19 19 LYS B N 1
ATOM 832 C CA . LYS B 1 19 ? 11.461 -6.781 -10.547 1 95.19 19 LYS B CA 1
ATOM 833 C C . LYS B 1 19 ? 11.133 -8.266 -10.414 1 95.19 19 LYS B C 1
ATOM 835 O O . LYS B 1 19 ? 10.484 -8.844 -11.289 1 95.19 19 LYS B O 1
ATOM 840 N N . ALA B 1 20 ? 11.492 -8.836 -9.305 1 93.88 20 ALA B N 1
ATOM 841 C CA . ALA B 1 20 ? 11.242 -10.258 -9.07 1 93.88 20 ALA B CA 1
ATOM 842 C C . ALA B 1 20 ? 9.766 -10.516 -8.789 1 93.88 20 ALA B C 1
ATOM 844 O O . ALA B 1 20 ? 9.25 -11.602 -9.07 1 93.88 20 ALA B O 1
ATOM 845 N N . LEU B 1 21 ? 9.078 -9.461 -8.281 1 92.19 21 LEU B N 1
ATOM 846 C CA . LEU B 1 21 ? 7.707 -9.664 -7.82 1 92.19 21 LEU B CA 1
ATOM 847 C C . LEU B 1 21 ? 6.707 -9.109 -8.828 1 92.19 21 LEU B C 1
ATOM 849 O O . LEU B 1 21 ? 5.496 -9.219 -8.625 1 92.19 21 LEU B O 1
ATOM 853 N N . LYS B 1 22 ? 7.301 -8.547 -9.82 1 89.94 22 LYS B N 1
ATOM 854 C CA . LYS B 1 22 ? 6.414 -7.984 -10.836 1 89.94 22 LYS B CA 1
ATOM 855 C C . LYS B 1 22 ? 5.539 -9.062 -11.469 1 89.94 22 LYS B C 1
ATOM 857 O O . LYS B 1 22 ? 5.996 -10.188 -11.688 1 89.94 22 LYS B O 1
ATOM 862 N N . GLY B 1 23 ? 4.289 -8.75 -11.742 1 86.62 23 GLY B N 1
ATOM 863 C CA . GLY B 1 23 ? 3.346 -9.672 -12.352 1 86.62 23 GLY B CA 1
ATOM 864 C C . GLY B 1 23 ? 3.709 -10.047 -13.781 1 86.62 23 GLY B C 1
ATOM 865 O O . GLY B 1 23 ? 4.48 -9.336 -14.43 1 86.62 23 GLY B O 1
ATOM 866 N N . ALA B 1 24 ? 3.07 -11.18 -14.203 1 87.69 24 ALA B N 1
ATOM 867 C CA . ALA B 1 24 ? 3.254 -11.594 -15.594 1 87.69 24 ALA B CA 1
ATOM 868 C C . ALA B 1 24 ? 2.76 -10.516 -16.547 1 87.69 24 ALA B C 1
ATOM 870 O O . ALA B 1 24 ? 1.642 -10.008 -16.406 1 87.69 24 ALA B O 1
ATOM 871 N N . GLY B 1 25 ? 3.551 -10.023 -17.453 1 91.88 25 GLY B N 1
ATOM 872 C CA . GLY B 1 25 ? 3.176 -9.031 -18.453 1 91.88 25 GLY B CA 1
ATOM 873 C C . GLY B 1 25 ? 3.227 -7.609 -17.938 1 91.88 25 GLY B C 1
ATOM 874 O O . GLY B 1 25 ? 3.004 -6.66 -18.688 1 91.88 25 GLY B O 1
ATOM 875 N N . GLU B 1 26 ? 3.377 -7.551 -16.641 1 95.06 26 GLU B N 1
ATOM 876 C CA . GLU B 1 26 ? 3.465 -6.223 -16.047 1 95.06 26 GLU B CA 1
ATOM 877 C C . GLU B 1 26 ? 4.84 -5.605 -16.281 1 95.06 26 GLU B C 1
ATOM 879 O O . GLU B 1 26 ? 5.863 -6.234 -16.016 1 95.06 26 GLU B O 1
ATOM 884 N N . SER B 1 27 ? 4.832 -4.395 -16.922 1 96.19 27 SER B N 1
ATOM 885 C CA . SER B 1 27 ? 6.109 -3.688 -17.016 1 96.19 27 SER B CA 1
ATOM 886 C C . SER B 1 27 ? 6.52 -3.1 -15.672 1 96.19 27 SER B C 1
ATOM 888 O O . SER B 1 27 ? 5.684 -2.932 -14.781 1 96.19 27 SER B O 1
ATOM 890 N N . PHE B 1 28 ? 7.707 -2.859 -15.477 1 96.56 28 PHE B N 1
ATOM 891 C CA . PHE B 1 28 ? 8.18 -2.23 -14.25 1 96.56 28 PHE B CA 1
ATOM 892 C C . PHE B 1 28 ? 7.523 -0.869 -14.047 1 96.56 28 PHE B C 1
ATOM 894 O O . PHE B 1 28 ? 7.18 -0.498 -12.93 1 96.56 28 PHE B O 1
ATOM 901 N N . ASN B 1 29 ? 7.414 -0.1 -15.109 1 97.56 29 ASN B N 1
ATOM 902 C CA . ASN B 1 29 ? 6.727 1.186 -15.055 1 97.56 29 ASN B CA 1
ATOM 903 C C . ASN B 1 29 ? 5.328 1.049 -14.469 1 97.56 29 ASN B C 1
ATOM 905 O O . ASN B 1 29 ? 4.922 1.851 -13.625 1 97.56 29 ASN B O 1
ATOM 909 N N . GLU B 1 30 ? 4.648 0.026 -14.922 1 97.25 30 GLU B N 1
ATOM 910 C CA . GLU B 1 30 ? 3.293 -0.196 -14.43 1 97.25 30 GLU B CA 1
ATOM 911 C C . GLU B 1 30 ? 3.295 -0.519 -12.938 1 97.25 30 GLU B C 1
ATOM 913 O O . GLU B 1 30 ? 2.438 -0.04 -12.195 1 97.25 30 GLU B O 1
ATOM 918 N N . LEU B 1 31 ? 4.254 -1.314 -12.5 1 97.81 31 LEU B N 1
ATOM 919 C CA . LEU B 1 31 ? 4.359 -1.658 -11.094 1 97.81 31 LEU B CA 1
ATOM 920 C C . LEU B 1 31 ? 4.57 -0.409 -10.242 1 97.81 31 LEU B C 1
ATOM 922 O O . LEU B 1 31 ? 3.893 -0.222 -9.227 1 97.81 31 LEU B O 1
ATOM 926 N N . VAL B 1 32 ? 5.422 0.433 -10.703 1 98.44 32 VAL B N 1
ATOM 927 C CA . VAL B 1 32 ? 5.742 1.633 -9.938 1 98.44 32 VAL B CA 1
ATOM 928 C C . VAL B 1 32 ? 4.535 2.568 -9.914 1 98.44 32 VAL B C 1
ATOM 930 O O . VAL B 1 32 ? 4.184 3.115 -8.867 1 98.44 32 VAL B O 1
ATOM 933 N N . VAL B 1 33 ? 3.93 2.736 -11.047 1 98.38 33 VAL B N 1
ATOM 934 C CA . VAL B 1 33 ? 2.768 3.615 -11.133 1 98.38 33 VAL B CA 1
ATOM 935 C C . VAL B 1 33 ? 1.667 3.111 -10.203 1 98.38 33 VAL B C 1
ATOM 937 O O . VAL B 1 33 ? 1.062 3.895 -9.461 1 98.38 33 VAL B O 1
ATOM 940 N N . GLU B 1 34 ? 1.472 1.851 -10.219 1 97.81 34 GLU B N 1
ATOM 941 C CA . GLU B 1 34 ? 0.467 1.264 -9.336 1 97.81 34 GLU B CA 1
ATOM 942 C C . GLU B 1 34 ? 0.841 1.455 -7.871 1 97.81 34 GLU B C 1
ATOM 944 O O . GLU B 1 34 ? -0.016 1.769 -7.043 1 97.81 34 GLU B O 1
ATOM 949 N N . ALA B 1 35 ? 2.064 1.234 -7.57 1 98.62 35 ALA B N 1
ATOM 950 C CA . ALA B 1 35 ? 2.549 1.412 -6.203 1 98.62 35 ALA B CA 1
ATOM 951 C C . ALA B 1 35 ? 2.295 2.832 -5.711 1 98.62 35 ALA B C 1
ATOM 953 O O . ALA B 1 35 ? 1.821 3.031 -4.59 1 98.62 35 ALA B O 1
ATOM 954 N N . VAL B 1 36 ? 2.572 3.809 -6.531 1 98.62 36 VAL B N 1
ATOM 955 C CA . VAL B 1 36 ? 2.406 5.203 -6.141 1 98.62 36 VAL B CA 1
ATOM 95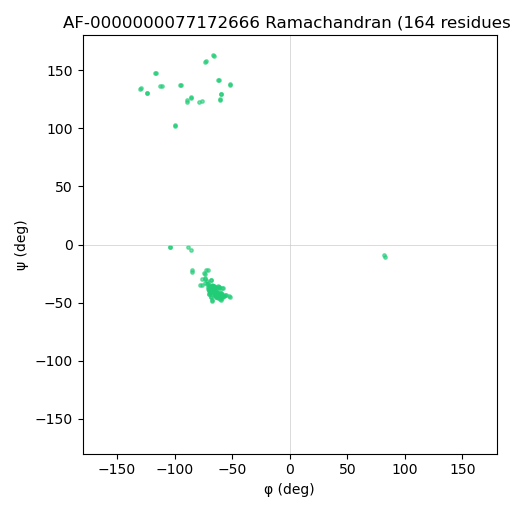6 C C . VAL B 1 36 ? 0.919 5.531 -6.012 1 98.62 36 VAL B C 1
ATOM 958 O O . VAL B 1 36 ? 0.509 6.238 -5.09 1 98.62 36 VAL B O 1
ATOM 961 N N . ASP B 1 37 ? 0.127 5.047 -6.953 1 98.19 37 ASP B N 1
ATOM 962 C CA . ASP B 1 37 ? -1.314 5.258 -6.867 1 98.19 37 ASP B CA 1
ATOM 963 C C . ASP B 1 37 ? -1.867 4.73 -5.543 1 98.19 37 ASP B C 1
ATOM 965 O O . ASP B 1 37 ? -2.668 5.402 -4.887 1 98.19 37 ASP B O 1
ATOM 969 N N . ARG B 1 38 ? -1.442 3.594 -5.137 1 97.5 38 ARG B N 1
ATOM 970 C CA . ARG B 1 38 ? -1.881 2.998 -3.879 1 97.5 38 ARG B CA 1
ATOM 971 C C . ARG B 1 38 ? -1.424 3.836 -2.689 1 97.5 38 ARG B C 1
ATOM 973 O O . ARG B 1 38 ? -2.168 4.004 -1.72 1 97.5 38 ARG B O 1
ATOM 980 N N . GLU B 1 39 ? -0.194 4.281 -2.818 1 97.38 39 GLU B N 1
ATOM 981 C CA . GLU B 1 39 ? 0.341 5.109 -1.741 1 97.38 39 GLU B CA 1
ATOM 982 C C . GLU B 1 39 ? -0.429 6.418 -1.617 1 97.38 39 GLU B C 1
ATOM 984 O O . GLU B 1 39 ? -0.7 6.883 -0.508 1 97.38 39 GLU B O 1
ATOM 989 N N . VAL B 1 40 ? -0.851 6.984 -2.725 1 97.19 40 VAL B N 1
ATOM 990 C CA . VAL B 1 40 ? -1.637 8.211 -2.727 1 97.19 40 VAL B CA 1
ATOM 991 C C . VAL B 1 40 ? -2.99 7.961 -2.064 1 97.19 40 VAL B C 1
ATOM 993 O O . VAL B 1 40 ? -3.434 8.75 -1.225 1 97.19 40 VAL B O 1
ATOM 996 N N . ARG B 1 41 ? -3.607 6.883 -2.369 1 96 41 ARG B N 1
ATOM 997 C CA . ARG B 1 41 ? -4.891 6.535 -1.77 1 96 41 ARG B CA 1
ATOM 998 C C . ARG B 1 41 ? -4.75 6.305 -0.268 1 96 41 ARG B C 1
ATOM 1000 O O . ARG B 1 41 ? -5.594 6.742 0.514 1 96 41 ARG B O 1
ATOM 1007 N N . ARG B 1 42 ? -3.725 5.629 0.065 1 96.5 42 ARG B N 1
ATOM 1008 C CA . ARG B 1 42 ? -3.477 5.363 1.478 1 96.5 42 ARG B CA 1
ATOM 1009 C C . ARG B 1 42 ? -3.301 6.66 2.26 1 96.5 42 ARG B C 1
ATOM 1011 O O . ARG B 1 42 ? -3.916 6.844 3.311 1 96.5 42 ARG B O 1
ATOM 1018 N N . ARG B 1 43 ? -2.498 7.523 1.706 1 95.88 43 ARG B N 1
ATOM 1019 C CA . ARG B 1 43 ? -2.213 8.773 2.4 1 95.88 43 ARG B CA 1
ATOM 1020 C C . ARG B 1 43 ? -3.453 9.664 2.467 1 95.88 43 ARG B C 1
ATOM 1022 O O . ARG B 1 43 ? -3.678 10.352 3.463 1 95.88 43 ARG B O 1
ATOM 1029 N N . ARG B 1 44 ? -4.227 9.617 1.434 1 94.38 44 ARG B N 1
ATOM 1030 C CA . ARG B 1 44 ? -5.484 10.359 1.457 1 94.38 44 ARG B CA 1
ATOM 1031 C C . ARG B 1 44 ? -6.422 9.812 2.525 1 94.38 44 ARG B C 1
ATOM 1033 O O . ARG B 1 44 ? -7.062 10.578 3.25 1 94.38 44 ARG B O 1
ATOM 1040 N N . GLY B 1 45 ? -6.504 8.516 2.553 1 94.06 45 GLY B N 1
ATOM 1041 C CA . GLY B 1 45 ? -7.316 7.891 3.586 1 94.06 45 GLY B CA 1
ATOM 1042 C C . GLY B 1 45 ? -6.852 8.227 4.992 1 94.06 45 GLY B C 1
ATOM 1043 O O . GLY B 1 45 ? -7.672 8.523 5.867 1 94.06 45 GLY B O 1
ATOM 1044 N N . TRP B 1 46 ? -5.602 8.18 5.18 1 92.88 46 TRP B N 1
ATOM 1045 C CA . TRP B 1 46 ? -5.016 8.484 6.484 1 92.88 46 TRP B CA 1
ATOM 1046 C C . TRP B 1 46 ? -5.277 9.93 6.871 1 92.88 46 TRP B C 1
ATOM 1048 O O . TRP B 1 46 ? -5.57 10.227 8.031 1 92.88 46 TRP B O 1
ATOM 1058 N N . ALA B 1 47 ? -5.113 10.812 5.914 1 91.69 47 ALA B N 1
ATOM 1059 C CA . ALA B 1 47 ? -5.391 12.227 6.168 1 91.69 47 ALA B CA 1
ATOM 1060 C C . ALA B 1 47 ? -6.848 12.438 6.57 1 91.69 47 ALA B C 1
ATOM 1062 O O . ALA B 1 47 ? -7.141 13.211 7.484 1 91.69 47 ALA B O 1
ATOM 1063 N N . ALA B 1 48 ? -7.727 11.742 5.867 1 92.75 48 ALA B N 1
ATOM 1064 C CA . ALA B 1 48 ? -9.141 11.82 6.203 1 92.75 48 ALA B CA 1
ATOM 1065 C C . ALA B 1 48 ? -9.406 11.289 7.609 1 92.75 48 ALA B C 1
ATOM 1067 O O . ALA B 1 48 ? -10.141 11.898 8.383 1 92.75 48 ALA B O 1
ATOM 1068 N N . HIS B 1 49 ? -8.766 10.242 7.867 1 90.69 49 HIS B N 1
ATOM 1069 C CA . HIS B 1 49 ? -8.93 9.641 9.188 1 90.69 49 HIS B CA 1
ATOM 1070 C C . HIS B 1 49 ? -8.414 10.57 10.281 1 90.69 49 HIS B C 1
ATOM 1072 O O . HIS B 1 49 ? -9.062 10.742 11.312 1 90.69 49 HIS B O 1
ATOM 1078 N N . ARG B 1 50 ? -7.316 11.148 10.062 1 91.5 50 ARG B N 1
ATOM 1079 C CA . ARG B 1 50 ? -6.73 12.062 11.039 1 91.5 50 ARG B CA 1
ATOM 1080 C C . ARG B 1 50 ? -7.645 13.266 11.281 1 91.5 50 ARG B C 1
ATOM 1082 O O . ARG B 1 50 ? -7.785 13.727 12.414 1 91.5 50 ARG B O 1
ATOM 1089 N N . ARG B 1 51 ? -8.281 13.672 10.25 1 91.56 51 ARG B N 1
ATOM 1090 C CA . ARG B 1 51 ? -9.219 14.789 10.383 1 91.56 51 ARG B CA 1
ATOM 1091 C C . ARG B 1 51 ? -10.422 14.398 11.227 1 91.56 51 ARG B C 1
ATOM 1093 O O . ARG B 1 51 ? -10.875 15.18 12.062 1 91.56 51 ARG B O 1
ATOM 1100 N N . ILE B 1 52 ? -10.836 13.266 11.023 1 93.44 52 ILE B N 1
ATOM 1101 C CA . ILE B 1 52 ? -11.984 12.758 11.766 1 93.44 52 ILE B CA 1
ATOM 1102 C C . ILE B 1 52 ? -11.617 12.586 13.234 1 93.44 52 ILE B C 1
ATOM 1104 O O . ILE B 1 52 ? -12.352 13.016 14.117 1 93.44 52 ILE B O 1
ATOM 1108 N N . VAL B 1 53 ? -10.562 12 13.516 1 93 53 VAL B N 1
ATOM 1109 C CA . VAL B 1 53 ? -10.086 11.789 14.883 1 93 53 VAL B CA 1
ATOM 1110 C C . VAL B 1 53 ? -9.891 13.141 15.57 1 93 53 VAL B C 1
ATOM 1112 O O . VAL B 1 53 ? -10.32 13.32 16.719 1 93 53 VAL B O 1
ATOM 1115 N N . ALA B 1 54 ? -9.289 14.031 14.875 1 92.88 54 ALA B N 1
ATOM 1116 C CA . ALA B 1 54 ? -9.086 15.359 15.438 1 92.88 54 ALA B CA 1
ATOM 1117 C C . ALA B 1 54 ? -10.414 16.031 15.766 1 92.88 54 ALA B C 1
ATOM 1119 O O . ALA B 1 54 ? -10.562 16.672 16.812 1 92.88 54 ALA B O 1
ATOM 1120 N N . ARG B 1 55 ? -11.352 15.883 14.922 1 92 55 ARG B N 1
ATOM 1121 C CA . ARG B 1 55 ? -12.672 16.453 15.141 1 92 55 ARG B CA 1
ATOM 1122 C C . ARG B 1 55 ? -13.352 15.82 16.344 1 92 55 ARG B C 1
ATOM 1124 O O . ARG B 1 55 ? -13.977 16.516 17.156 1 92 55 ARG B O 1
ATOM 1131 N N . ARG B 1 56 ? -13.242 14.57 16.438 1 91 56 ARG B N 1
ATOM 1132 C CA . ARG B 1 56 ? -13.828 13.859 17.578 1 91 56 ARG B CA 1
ATOM 1133 C C . ARG B 1 56 ? -13.203 14.32 18.891 1 91 56 ARG B C 1
ATOM 1135 O O . ARG B 1 56 ? -13.906 14.516 19.875 1 91 56 ARG B O 1
ATOM 1142 N N . GLU B 1 57 ? -11.93 14.43 18.891 1 91.56 57 GLU B N 1
ATOM 1143 C CA . GLU B 1 57 ? -11.211 14.891 20.078 1 91.56 57 GLU B CA 1
ATOM 1144 C C . GLU B 1 57 ? -11.633 16.312 20.469 1 91.56 57 GLU B C 1
ATOM 1146 O O . GLU B 1 57 ? -11.773 16.609 21.656 1 91.56 57 GLU B O 1
ATOM 1151 N N . GLN B 1 58 ? -11.883 17.125 19.516 1 91.06 58 GLN B N 1
ATOM 1152 C CA . GLN B 1 58 ? -12.367 18.484 19.75 1 91.06 58 GLN B CA 1
ATOM 1153 C C . GLN B 1 58 ? -13.773 18.453 20.344 1 91.06 58 GLN B C 1
ATOM 1155 O O . GLN B 1 58 ? -14.078 19.219 21.266 1 91.06 58 GLN B O 1
ATOM 1160 N N . MET B 1 59 ? -14.594 17.578 19.891 1 91.31 59 MET B N 1
ATOM 1161 C CA . MET B 1 59 ? -15.953 17.438 20.391 1 91.31 59 MET B CA 1
ATOM 1162 C C . MET B 1 59 ? -15.945 16.906 21.828 1 91.31 59 MET B C 1
ATOM 1164 O O . MET B 1 59 ? -16.719 17.359 22.672 1 91.31 59 MET B O 1
ATOM 1168 N N . ARG B 1 60 ? -15.07 15.961 22.031 1 89.38 60 ARG B N 1
ATOM 1169 C CA . ARG B 1 60 ? -14.945 15.414 23.375 1 89.38 60 ARG B CA 1
ATOM 1170 C C . ARG B 1 60 ? -14.461 16.484 24.359 1 89.38 60 ARG B C 1
ATOM 1172 O O . ARG B 1 60 ? -14.961 16.578 25.484 1 89.38 60 ARG B O 1
ATOM 1179 N N . ALA B 1 61 ? -13.539 17.234 23.969 1 89.31 61 ALA B N 1
ATOM 1180 C CA . ALA B 1 61 ? -13.031 18.312 24.812 1 89.31 61 ALA B CA 1
ATOM 1181 C C . ALA B 1 61 ? -14.109 19.359 25.062 1 89.31 61 ALA B C 1
ATOM 1183 O O . ALA B 1 61 ? -14.25 19.859 26.188 1 89.31 61 ALA B O 1
ATOM 1184 N N . ALA B 1 62 ? -14.859 19.625 24.078 1 87.75 62 ALA B N 1
ATOM 1185 C CA . ALA B 1 62 ? -15.945 20.594 24.203 1 87.75 62 ALA B CA 1
ATOM 1186 C C . ALA B 1 62 ? -17.047 20.062 25.125 1 87.75 62 ALA B C 1
ATOM 1188 O O . ALA B 1 62 ? -17.609 20.797 25.938 1 87.75 62 ALA B O 1
ATOM 1189 N N . LYS B 1 63 ? -17.328 18.75 24.922 1 85.81 63 LYS B N 1
ATOM 1190 C CA . LYS B 1 63 ? -18.344 18.125 25.766 1 85.81 63 LYS B CA 1
ATOM 1191 C C . LYS B 1 63 ? -17.891 18.047 27.219 1 85.81 63 LYS B C 1
ATOM 1193 O O . LYS B 1 63 ? -18.672 18.266 28.141 1 85.81 63 LYS B O 1
ATOM 1198 N N . ALA B 1 64 ? -16.672 17.828 27.438 1 83.19 64 ALA B N 1
ATOM 1199 C CA . ALA B 1 64 ? -16.125 17.797 28.781 1 83.19 64 ALA B CA 1
ATOM 1200 C C . ALA B 1 64 ? -16.219 19.172 29.453 1 83.19 64 ALA B C 1
ATOM 1202 O O . ALA B 1 64 ? -16.562 19.266 30.625 1 83.19 64 ALA B O 1
ATOM 1203 N N . ILE B 1 65 ? -16.016 20.172 28.703 1 81.5 65 ILE B N 1
ATOM 1204 C CA . ILE B 1 65 ? -16.109 21.547 29.188 1 81.5 65 ILE B CA 1
ATOM 1205 C C . ILE B 1 65 ? -17.578 21.875 29.484 1 81.5 65 ILE B C 1
ATOM 1207 O O . ILE B 1 65 ? -17.875 22.484 30.516 1 81.5 65 ILE B O 1
ATOM 1211 N N . GLU B 1 66 ? -18.422 21.406 28.641 1 84.5 66 GLU B N 1
ATOM 1212 C CA . GLU B 1 66 ? -19.844 21.656 28.859 1 84.5 66 GLU B CA 1
ATOM 1213 C C . GLU B 1 66 ? -20.359 20.922 30.094 1 84.5 66 GLU B C 1
ATOM 1215 O O . GLU B 1 66 ? -21.125 21.484 30.891 1 84.5 66 GLU B O 1
ATOM 1220 N N . VAL B 1 67 ? -19.938 19.719 30.375 1 78.12 67 VAL B N 1
ATOM 1221 C CA . VAL B 1 67 ? -20.344 18.938 31.531 1 78.12 67 VAL B CA 1
ATOM 1222 C C . VAL B 1 67 ? -19.797 19.562 32.812 1 78.12 67 VAL B C 1
ATOM 1224 O O . VAL B 1 67 ? -20.5 19.672 33.812 1 78.12 67 VAL B O 1
ATOM 1227 N N . ASP B 1 68 ? -18.609 20.016 32.781 1 81.06 68 ASP B N 1
ATOM 1228 C CA . ASP B 1 68 ? -17.984 20.672 33.938 1 81.06 68 ASP B CA 1
ATOM 1229 C C . ASP B 1 68 ? -18.65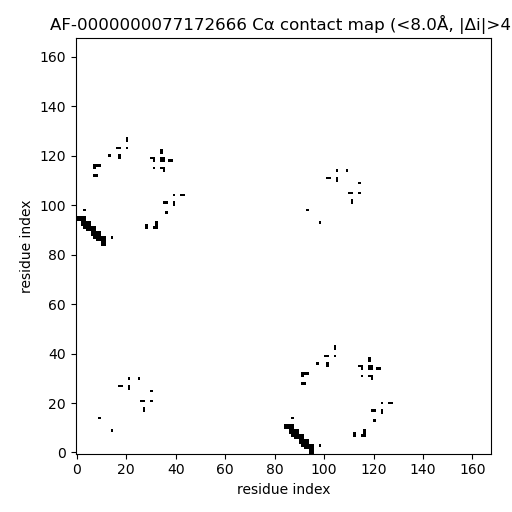6 22 34.25 1 81.06 68 ASP B C 1
ATOM 1231 O O . ASP B 1 68 ? -18.859 22.328 35.406 1 81.06 68 ASP B O 1
ATOM 1235 N N . SER B 1 69 ? -19.047 22.688 33.281 1 84 69 SER B N 1
ATOM 1236 C CA . SER B 1 69 ? -19.734 23.953 33.438 1 84 69 SER B CA 1
ATOM 1237 C C . SER B 1 69 ? -21.109 23.75 34.062 1 84 69 SER B C 1
ATOM 1239 O O . SER B 1 69 ? -21.531 24.5 34.938 1 84 69 SER B O 1
ATOM 1241 N N . THR B 1 70 ? -21.766 22.719 33.656 1 81.06 70 THR B N 1
ATOM 1242 C CA . THR B 1 70 ? -23.078 22.406 34.219 1 81.06 70 THR B CA 1
ATOM 1243 C C . THR B 1 70 ? -22.984 21.969 35.656 1 81.06 70 THR B C 1
ATOM 1245 O O . THR B 1 70 ? -23.812 22.344 36.5 1 81.06 70 THR B O 1
ATOM 1248 N N . ALA B 1 71 ? -22 21.25 35.969 1 77.62 71 ALA B N 1
ATOM 1249 C CA . ALA B 1 71 ? -21.781 20.812 37.344 1 77.62 71 ALA B CA 1
ATOM 1250 C C . ALA B 1 71 ? -21.453 22 38.25 1 77.62 71 ALA B C 1
ATOM 1252 O O . ALA B 1 71 ? -21.938 22.078 39.375 1 77.62 71 ALA B O 1
ATOM 1253 N N . LEU B 1 72 ? -20.75 22.938 37.719 1 81.75 72 LEU B N 1
ATOM 1254 C CA . LEU B 1 72 ? -20.391 24.141 38.469 1 81.75 72 LEU B CA 1
ATOM 1255 C C . LEU B 1 72 ? -21.609 25.031 38.688 1 81.75 72 LEU B C 1
ATOM 1257 O O . LEU B 1 72 ? -21.797 25.547 39.781 1 81.75 72 LEU B O 1
ATOM 1261 N N . ILE B 1 73 ? -22.469 25.109 37.75 1 80.75 73 ILE B N 1
ATOM 1262 C CA . ILE B 1 73 ? -23.688 25.891 37.844 1 80.75 73 ILE B CA 1
ATOM 1263 C C . ILE B 1 73 ? -24.641 25.266 38.875 1 80.75 73 ILE B C 1
ATOM 1265 O O . ILE B 1 73 ? -25.203 25.969 39.719 1 80.75 73 ILE B O 1
ATOM 1269 N N . ARG B 1 74 ? -24.688 23.96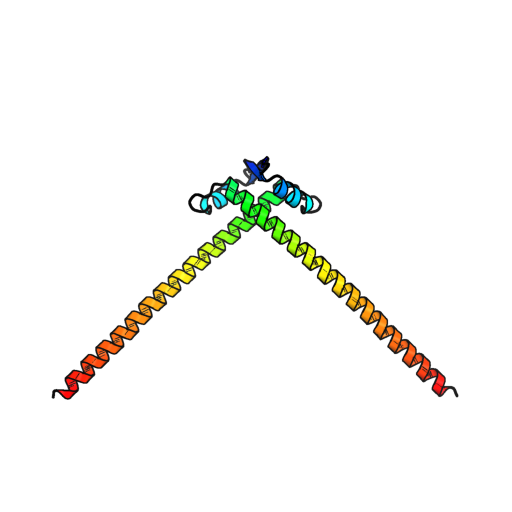9 38.938 1 83 74 ARG B N 1
ATOM 1270 C CA . ARG B 1 74 ? -25.531 23.25 39.875 1 83 74 ARG B CA 1
ATOM 1271 C C . ARG B 1 74 ? -25 23.422 41.312 1 83 74 ARG B C 1
ATOM 1273 O O . ARG B 1 74 ? -25.781 23.641 42.25 1 83 74 ARG B O 1
ATOM 1280 N N . SER B 1 75 ? -23.766 23.406 41.5 1 82.19 75 SER B N 1
ATOM 1281 C CA . SER B 1 75 ? -23.141 23.578 42.812 1 82.19 75 SER B CA 1
ATOM 1282 C C . SER B 1 75 ? -23.359 24.984 43.344 1 82.19 75 SER B C 1
ATOM 1284 O O . SER B 1 75 ? -23.641 25.156 44.531 1 82.19 75 SER B O 1
ATOM 1286 N N . LEU B 1 76 ? -23.359 25.984 42.438 1 83 76 LEU B N 1
ATOM 1287 C CA . LEU B 1 76 ? -23.578 27.375 42.812 1 83 76 LEU B CA 1
ATOM 1288 C C . LEU B 1 76 ? -25.031 27.609 43.188 1 83 76 LEU B C 1
ATOM 1290 O O . LEU B 1 76 ? -25.328 28.312 44.156 1 83 76 LEU B O 1
ATOM 1294 N N . ARG B 1 77 ? -25.812 26.875 42.562 1 85.62 77 ARG B N 1
ATOM 1295 C CA . ARG B 1 77 ? -27.234 27 42.844 1 85.62 77 ARG B CA 1
ATOM 1296 C C . ARG B 1 77 ? -27.609 26.297 44.156 1 85.62 77 ARG B C 1
ATOM 1298 O O . ARG B 1 77 ? -28.422 26.781 44.906 1 85.62 77 ARG B O 1
ATOM 1305 N N . GLU B 1 78 ? -26.984 25.25 44.438 1 82.25 78 GLU B N 1
ATOM 1306 C CA . GLU B 1 78 ? -27.219 24.516 45.656 1 82.25 78 GLU B CA 1
ATOM 1307 C C . GLU B 1 78 ? -26.672 25.266 46.875 1 82.25 78 GLU B C 1
ATOM 1309 O O . GLU B 1 78 ? -27.297 25.281 47.938 1 82.25 78 GLU B O 1
ATOM 1314 N N . ASP B 1 79 ? -25.641 25.969 46.812 1 76.25 79 ASP B N 1
ATOM 1315 C CA . ASP B 1 79 ? -25.047 26.75 47.875 1 76.25 79 ASP B CA 1
ATOM 1316 C C . ASP B 1 79 ? -25.859 28 48.156 1 76.25 79 ASP B C 1
ATOM 1318 O O . ASP B 1 79 ? -26 28.422 49.312 1 76.25 79 ASP B O 1
ATOM 1322 N N . GLU B 1 80 ? -26.5 28.547 47.375 1 75.25 80 GLU B N 1
ATOM 1323 C CA . GLU B 1 80 ? -27.375 29.703 47.594 1 75.25 80 GLU B CA 1
ATOM 1324 C C . GLU B 1 80 ? -28.672 29.312 48.281 1 75.25 80 GLU B C 1
ATOM 1326 O O . GLU B 1 80 ? -29.203 30.094 49.094 1 75.25 80 GLU B O 1
ATOM 1331 N N . GLY B 1 81 ? -29.047 28.219 48.062 1 69.94 81 GLY B N 1
ATOM 1332 C CA . GLY B 1 81 ? -30.25 27.734 48.719 1 69.94 81 GLY B CA 1
ATOM 1333 C C . GLY B 1 81 ? -30.047 27.453 50.188 1 69.94 81 GLY B C 1
ATOM 1334 O O . GLY B 1 81 ? -31.016 27.297 50.938 1 69.94 81 GLY B O 1
ATOM 1335 N N . ARG B 1 82 ? -28.922 27.25 50.594 1 71.75 82 ARG B N 1
ATOM 1336 C CA . ARG B 1 82 ? -28.641 26.984 52 1 71.75 82 ARG B CA 1
ATOM 1337 C C . ARG B 1 82 ? -28.5 28.281 52.781 1 71.75 82 ARG B C 1
ATOM 1339 O O . ARG B 1 82 ? -28.594 28.281 54.031 1 71.75 82 ARG B O 1
ATOM 1346 N N . ARG B 1 83 ? -28.203 29.281 52.188 1 66.81 83 ARG B N 1
ATOM 1347 C CA . ARG B 1 83 ? -27.953 30.516 52.906 1 66.81 83 ARG B CA 1
ATOM 1348 C C . ARG B 1 83 ? -29.25 31.281 53.156 1 66.81 83 ARG B C 1
ATOM 1350 O O . ARG B 1 83 ? -29.297 32.219 53.938 1 66.81 83 ARG B O 1
ATOM 1357 N N . ASP B 1 84 ? -30.438 30.859 52.656 1 53.16 84 ASP B N 1
ATOM 1358 C CA . ASP B 1 84 ? -31.703 31.484 53.031 1 53.16 84 ASP B CA 1
ATOM 1359 C C . ASP B 1 84 ? -32.469 30.609 54.031 1 53.16 84 ASP B C 1
ATOM 1361 O O . ASP B 1 84 ? -32.5 29.391 53.875 1 53.16 84 ASP B O 1
#

Foldseek 3Di:
DDDDDDDDDDDPVVVVVLVVPADDVGDSVNSVVVVVVVVVVVVVVVVVVVVVVVVVVVVVVVVVVVVVVVVVVVVVVVVVVVVD/DDDDDDDDDDDPVVVVVLVVPADDVDDSVNSVVVVVVVVVVVVVVVVVVVVVVVVVVVVVVVVVVVVVVVVVVVVVVVVVVVVD

Solvent-accessible surface area (backbone atoms only — not comparable to full-atom values): 9280 Å² total; per-residue (Å²): 130,63,67,42,80,43,78,35,73,35,48,46,67,56,50,52,53,42,64,71,66,49,53,90,91,52,50,67,57,55,52,47,51,51,19,40,53,51,42,42,52,49,51,52,52,49,51,51,47,50,51,50,52,52,50,50,52,51,50,50,52,51,48,51,51,51,53,51,50,50,54,51,52,51,51,54,54,56,56,57,59,68,75,107,132,64,68,42,80,45,78,35,74,36,47,47,67,56,50,53,53,43,64,70,65,49,54,92,92,50,50,68,58,54,52,46,51,50,18,39,53,51,43,44,51,50,52,50,51,50,52,52,48,51,52,50,54,52,49,50,53,51,49,50,52,50,48,51,51,51,52,51,51,51,52,51,52,52,52,55,52,54,56,56,59,67,76,104

Radius of gyration: 31.36 Å; Cα contacts (8 Å, |Δi|>4): 105; chains: 2; bounding box: 56×97×74 Å

Organism: Gloeobacter violaceus (strain ATCC 29082 / PCC 7421) (NCBI:txid251221)

pLDDT: mean 90.36, std 8.55, range [53.16, 98.62]